Protein AF-A0A9Q0JPB9-F1 (afdb_monomer_lite)

Structure (mmCIF, N/CA/C/O backbone):
data_AF-A0A9Q0JPB9-F1
#
_entry.id   AF-A0A9Q0JPB9-F1
#
loop_
_atom_site.group_PDB
_atom_site.id
_atom_site.type_symbol
_atom_site.label_atom_id
_atom_site.label_alt_id
_atom_site.label_comp_id
_atom_site.label_asym_id
_atom_site.label_entity_id
_atom_site.label_seq_id
_atom_site.pdbx_PDB_ins_code
_atom_site.Cartn_x
_atom_site.Cartn_y
_atom_site.Cartn_z
_atom_site.occupancy
_atom_site.B_iso_or_equiv
_atom_site.auth_seq_id
_atom_site.auth_comp_id
_atom_site.auth_asym_id
_atom_site.auth_atom_id
_atom_site.pdbx_PDB_model_num
ATOM 1 N N . MET A 1 1 ? 5.010 -41.009 23.077 1.00 50.38 1 MET A N 1
ATOM 2 C CA . MET A 1 1 ? 5.916 -40.837 21.917 1.00 50.38 1 MET A CA 1
ATOM 3 C C . MET A 1 1 ? 5.723 -39.477 21.235 1.00 50.38 1 MET A C 1
ATOM 5 O O . MET A 1 1 ? 6.711 -38.806 20.999 1.00 50.38 1 MET A O 1
ATOM 9 N N . PHE A 1 2 ? 4.482 -39.009 21.042 1.00 47.41 2 PHE A N 1
ATOM 10 C CA . PHE A 1 2 ? 4.168 -37.702 20.429 1.00 47.41 2 PHE A CA 1
ATOM 11 C C . PHE A 1 2 ? 4.697 -36.471 21.201 1.00 47.41 2 PHE A C 1
ATOM 13 O O . PHE A 1 2 ? 5.241 -35.552 20.603 1.00 47.41 2 PHE A O 1
ATOM 20 N N . GLY A 1 3 ? 4.612 -36.472 22.538 1.00 53.59 3 GLY A N 1
ATOM 21 C CA . GLY A 1 3 ? 5.032 -35.321 23.357 1.00 53.59 3 GLY A CA 1
ATOM 22 C C . GLY A 1 3 ? 6.535 -35.013 23.322 1.00 53.59 3 GLY A C 1
ATOM 23 O O . GLY A 1 3 ? 6.916 -33.852 23.371 1.00 53.59 3 GLY A O 1
ATOM 24 N N . ARG A 1 4 ? 7.389 -36.035 23.168 1.00 62.09 4 ARG A N 1
ATOM 25 C CA . ARG A 1 4 ? 8.851 -35.869 23.073 1.00 62.09 4 ARG A CA 1
ATOM 26 C C . ARG A 1 4 ? 9.260 -35.202 21.754 1.00 62.09 4 ARG A C 1
ATOM 28 O O . ARG A 1 4 ? 10.145 -34.357 21.742 1.00 62.09 4 ARG A O 1
ATOM 35 N N . TRP A 1 5 ? 8.553 -35.529 20.673 1.00 59.03 5 TRP A N 1
ATOM 36 C CA . TRP A 1 5 ? 8.815 -35.003 19.333 1.00 59.03 5 TRP A CA 1
ATOM 37 C C . TRP A 1 5 ? 8.534 -33.494 19.224 1.00 59.03 5 TRP A C 1
ATOM 39 O O . TRP A 1 5 ? 9.291 -32.758 18.599 1.00 59.03 5 TRP A O 1
ATOM 49 N N . VAL A 1 6 ? 7.491 -33.005 19.906 1.00 61.28 6 VAL A N 1
ATOM 50 C CA . VAL A 1 6 ? 7.156 -31.567 19.954 1.00 61.28 6 VAL A CA 1
ATOM 51 C C . VAL A 1 6 ? 8.229 -30.754 20.694 1.00 61.28 6 VAL A C 1
ATOM 53 O O . VAL A 1 6 ? 8.529 -29.628 20.300 1.00 61.28 6 VAL A O 1
ATOM 56 N N . SER A 1 7 ? 8.847 -31.323 21.735 1.00 62.03 7 SER A N 1
ATOM 57 C CA . SER A 1 7 ? 9.938 -30.679 22.479 1.00 62.03 7 SER A CA 1
ATOM 58 C C . SER A 1 7 ? 11.257 -30.642 21.696 1.00 62.03 7 SER A C 1
ATOM 60 O O . SER A 1 7 ? 11.981 -29.653 21.779 1.00 62.03 7 SER A O 1
ATOM 62 N N . GLU A 1 8 ? 11.559 -31.686 20.918 1.00 69.94 8 GLU A N 1
ATOM 63 C CA . GLU A 1 8 ? 12.803 -31.812 20.136 1.00 69.94 8 GLU A CA 1
ATOM 64 C C . GLU A 1 8 ? 12.853 -30.868 18.916 1.00 69.94 8 GLU A C 1
ATOM 66 O O . GLU A 1 8 ? 13.935 -30.461 18.502 1.00 69.94 8 GLU A O 1
ATOM 71 N N . LEU A 1 9 ? 11.703 -30.443 18.379 1.00 67.62 9 LEU A N 1
ATOM 72 C CA . LEU A 1 9 ? 11.625 -29.501 17.251 1.00 67.62 9 LEU A CA 1
ATOM 73 C C . LEU A 1 9 ? 11.734 -28.017 17.642 1.00 67.62 9 LEU A C 1
ATOM 75 O O . LEU A 1 9 ? 11.629 -27.150 16.777 1.00 67.62 9 LEU A O 1
ATOM 79 N N . GLY A 1 10 ? 11.887 -27.689 18.931 1.00 56.50 10 GLY A N 1
ATOM 80 C CA . GLY A 1 10 ? 11.929 -26.292 19.393 1.00 56.50 10 GLY A CA 1
ATOM 81 C C . GLY A 1 10 ? 10.616 -25.518 19.183 1.00 56.50 10 GLY A C 1
ATOM 82 O O . GLY A 1 10 ? 10.562 -24.309 19.401 1.00 56.50 10 GLY A O 1
ATOM 83 N N . LEU A 1 11 ? 9.534 -26.210 18.808 1.00 57.84 11 LEU A N 1
ATOM 84 C CA . LEU A 1 11 ? 8.200 -25.648 18.558 1.00 57.84 11 LEU A CA 1
ATOM 85 C C . LEU A 1 11 ? 7.411 -25.370 19.846 1.00 57.84 11 LEU A C 1
ATOM 87 O O . LEU A 1 11 ? 6.268 -24.924 19.793 1.00 57.84 11 LEU A O 1
ATOM 91 N N . ALA A 1 12 ? 8.029 -25.564 21.015 1.00 54.88 12 ALA A N 1
ATOM 92 C CA . ALA A 1 12 ? 7.446 -25.248 22.318 1.00 54.88 12 ALA A CA 1
ATOM 93 C C . ALA A 1 12 ? 7.167 -23.744 22.527 1.00 54.88 12 ALA A C 1
ATOM 95 O O . ALA A 1 12 ? 6.592 -23.366 23.543 1.00 54.88 12 ALA A O 1
ATOM 96 N N . ARG A 1 13 ? 7.545 -22.880 21.574 1.00 54.69 13 ARG A N 1
ATOM 97 C CA . ARG A 1 13 ? 7.249 -21.443 21.592 1.00 54.69 13 ARG A CA 1
ATOM 98 C C . ARG A 1 13 ? 6.121 -21.055 20.629 1.00 54.69 13 ARG A C 1
ATOM 100 O O . ARG A 1 13 ? 6.214 -20.041 19.946 1.00 54.69 13 ARG A O 1
ATOM 107 N N . MET A 1 14 ? 5.055 -21.847 20.556 1.00 59.28 14 MET A N 1
ATOM 108 C CA . MET A 1 14 ? 3.766 -21.331 20.088 1.00 59.28 14 MET A CA 1
ATOM 109 C C . MET A 1 14 ? 3.011 -20.817 21.310 1.00 59.28 14 MET A C 1
ATOM 111 O O . MET A 1 14 ? 2.296 -21.560 21.976 1.00 59.28 14 MET A O 1
ATOM 115 N N . GLU A 1 15 ? 3.233 -19.546 21.641 1.00 70.56 15 GLU A N 1
ATOM 116 C CA . GLU A 1 15 ? 2.403 -18.855 22.621 1.00 70.56 15 GLU A CA 1
ATOM 117 C C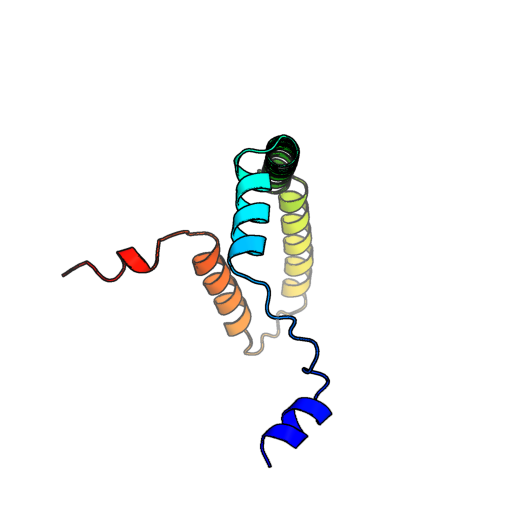 . GLU A 1 15 ? 0.996 -18.731 22.028 1.00 70.56 15 GLU A C 1
ATOM 119 O O . GLU A 1 15 ? 0.784 -18.087 20.997 1.00 70.56 15 GLU A O 1
ATOM 124 N N . LEU A 1 16 ? 0.042 -19.442 22.627 1.00 77.50 16 LEU A N 1
ATOM 125 C CA . LEU A 1 16 ? -1.356 -19.373 22.231 1.00 77.50 16 LEU A CA 1
ATOM 126 C C . LEU A 1 16 ? -1.903 -18.020 22.686 1.00 77.50 16 LEU A C 1
ATOM 128 O O . LEU A 1 16 ? -2.217 -17.831 23.858 1.00 77.50 16 LEU A O 1
ATOM 132 N N . VAL A 1 17 ? -1.993 -17.074 21.753 1.00 81.88 17 VAL A N 1
ATOM 133 C CA . VAL A 1 17 ? -2.581 -15.756 22.011 1.00 81.88 17 VAL A CA 1
ATOM 134 C C . VAL A 1 17 ? -4.076 -15.924 22.288 1.00 81.88 17 VAL A C 1
ATOM 136 O O . VAL A 1 17 ? -4.781 -16.599 21.531 1.00 81.88 17 VAL A O 1
ATOM 139 N N . SER A 1 18 ? -4.575 -15.309 23.362 1.00 86.81 18 SER A N 1
ATOM 140 C CA . SER A 1 18 ? -6.004 -15.348 23.672 1.00 86.81 18 SER A CA 1
ATOM 141 C C . SER A 1 18 ? -6.807 -14.551 22.637 1.00 86.81 18 SER A C 1
ATOM 143 O O . SER A 1 18 ? -6.355 -13.539 22.094 1.00 86.81 18 SER A O 1
ATOM 145 N N . GLY A 1 19 ? -8.040 -14.987 22.363 1.00 89.31 19 GLY A N 1
ATOM 146 C CA . GLY A 1 19 ? -8.929 -14.266 21.445 1.00 89.31 19 GLY A CA 1
ATOM 147 C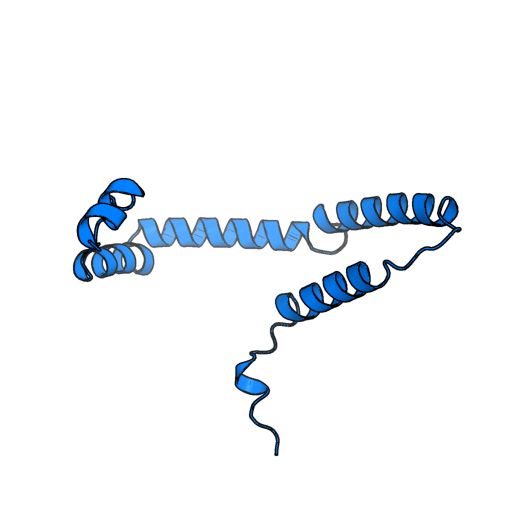 C . GLY A 1 19 ? -9.222 -12.830 21.899 1.00 89.31 19 GLY A C 1
ATOM 148 O O . GLY A 1 19 ? -9.395 -11.942 21.067 1.00 89.31 19 GLY A O 1
ATOM 149 N N . GLU A 1 20 ? -9.215 -12.587 23.209 1.00 89.31 20 GLU A N 1
ATOM 150 C CA . GLU A 1 20 ? -9.410 -11.270 23.824 1.00 89.31 20 GLU A CA 1
ATOM 151 C C . GLU A 1 20 ? -8.253 -10.319 23.506 1.00 89.31 20 GLU A C 1
ATOM 153 O O . GLU A 1 20 ? -8.480 -9.156 23.159 1.00 89.31 20 GLU A O 1
ATOM 158 N N . GLU A 1 21 ? -7.012 -10.814 23.555 1.00 86.69 21 GLU A N 1
ATOM 159 C CA . GLU A 1 21 ? -5.846 -10.012 23.195 1.00 86.69 21 GLU A CA 1
ATOM 160 C C . GLU A 1 21 ? -5.870 -9.652 21.705 1.00 86.69 21 GLU A C 1
ATOM 162 O O . GLU A 1 21 ? -5.668 -8.487 21.349 1.00 86.69 21 GLU A O 1
ATOM 167 N N . ILE A 1 22 ? -6.227 -10.603 20.835 1.00 88.56 22 ILE A N 1
ATOM 168 C CA . ILE A 1 22 ? -6.427 -10.337 19.403 1.00 88.56 22 ILE A CA 1
ATOM 169 C C . ILE A 1 22 ? -7.508 -9.267 19.211 1.00 88.56 22 ILE A C 1
ATOM 171 O O . ILE A 1 22 ? -7.295 -8.292 18.488 1.00 88.56 22 ILE A O 1
ATOM 175 N N . GLN A 1 23 ? -8.653 -9.398 19.883 1.00 89.06 23 GLN A N 1
ATOM 176 C CA . GLN A 1 23 ? -9.758 -8.448 19.768 1.00 89.06 23 GLN A CA 1
ATOM 177 C C . GLN A 1 23 ? -9.358 -7.038 20.222 1.00 89.06 23 GLN A C 1
ATOM 179 O O . GLN A 1 23 ? -9.723 -6.054 19.571 1.00 89.06 23 GLN A O 1
ATOM 184 N N . CYS A 1 24 ? -8.593 -6.925 21.309 1.00 88.88 24 CYS A N 1
ATOM 185 C CA . CYS A 1 24 ? -8.097 -5.651 21.819 1.00 88.88 24 CYS A CA 1
ATOM 186 C C . CYS A 1 24 ? -7.152 -4.974 20.812 1.00 88.88 24 CYS A C 1
ATOM 188 O O . CYS A 1 24 ? -7.351 -3.808 20.458 1.00 88.88 24 CYS A O 1
ATOM 190 N N . ARG A 1 25 ? -6.181 -5.725 20.271 1.00 87.38 25 ARG A N 1
ATOM 191 C CA . ARG A 1 25 ? -5.228 -5.234 19.258 1.00 87.38 25 ARG A CA 1
ATOM 192 C C . ARG A 1 25 ? -5.940 -4.810 17.975 1.00 87.38 25 ARG A C 1
ATOM 194 O O . ARG A 1 25 ? -5.690 -3.720 17.466 1.00 87.38 25 ARG A O 1
ATOM 201 N N . VAL A 1 26 ? -6.873 -5.627 17.485 1.00 90.12 26 VAL A N 1
ATOM 202 C CA . VAL A 1 26 ? -7.679 -5.308 16.298 1.00 90.12 26 VAL A CA 1
ATOM 203 C C . VAL A 1 26 ? -8.491 -4.037 16.534 1.00 90.12 26 VAL A C 1
ATOM 205 O O . VAL A 1 26 ? -8.472 -3.135 15.701 1.00 90.12 26 VAL A O 1
ATOM 208 N N . ARG A 1 27 ? -9.150 -3.894 17.690 1.00 90.38 27 ARG A N 1
ATOM 209 C CA . ARG A 1 27 ? -9.906 -2.676 18.023 1.00 90.38 27 ARG A CA 1
ATOM 210 C C . ARG A 1 27 ? -9.005 -1.437 18.073 1.00 90.38 27 ARG A C 1
ATOM 212 O O . ARG A 1 27 ? -9.412 -0.379 17.595 1.00 90.38 27 ARG A O 1
ATOM 219 N N . GLN A 1 28 ? -7.786 -1.565 18.596 1.00 88.56 2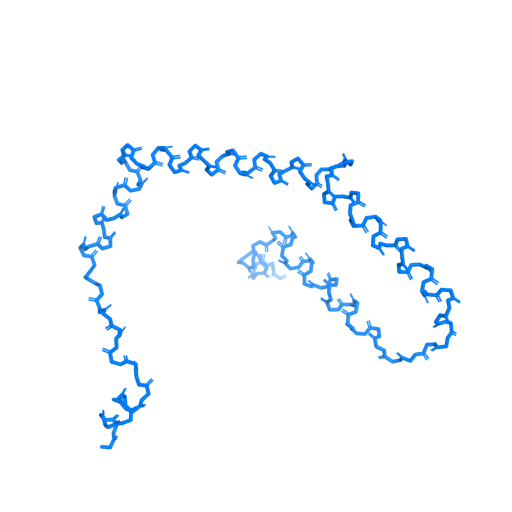8 GLN A N 1
ATOM 220 C CA . GLN A 1 28 ? -6.806 -0.478 18.631 1.00 88.56 28 GLN A CA 1
ATOM 221 C C . GLN A 1 28 ? -6.396 -0.015 17.225 1.00 88.56 28 GLN A C 1
ATOM 223 O O . GLN A 1 28 ? -6.281 1.188 17.002 1.00 88.56 28 GLN A O 1
ATOM 228 N N . VAL A 1 29 ? -6.214 -0.942 16.279 1.00 90.50 29 VAL A N 1
ATOM 229 C CA . VAL A 1 29 ? -5.891 -0.621 14.876 1.00 90.50 29 VAL A CA 1
ATOM 230 C C . VAL A 1 29 ? -7.103 -0.059 14.127 1.00 90.50 29 VAL A C 1
ATOM 232 O O . VAL A 1 29 ? -6.951 0.818 13.287 1.00 90.50 29 VAL A O 1
ATOM 235 N N . MET A 1 30 ? -8.315 -0.525 14.432 1.00 87.75 30 MET A N 1
ATOM 236 C CA . MET A 1 30 ? -9.519 -0.101 13.708 1.00 87.75 30 MET A CA 1
ATOM 237 C C . MET A 1 30 ? -10.077 1.251 14.171 1.00 87.75 30 MET A C 1
ATOM 239 O O . MET A 1 30 ? -10.659 1.972 13.366 1.00 87.75 30 MET A O 1
ATOM 243 N N . VAL A 1 31 ? -9.950 1.586 15.460 1.00 86.50 31 VAL A N 1
ATOM 244 C CA . VAL A 1 31 ? -10.611 2.766 16.059 1.00 86.50 31 VAL A CA 1
ATOM 245 C C . VAL A 1 31 ? -9.628 3.705 16.764 1.00 86.50 31 VAL A C 1
ATOM 247 O O . VAL A 1 31 ? -9.897 4.898 16.884 1.00 86.50 31 VAL A O 1
ATOM 250 N N . GLY A 1 32 ? -8.493 3.194 17.243 1.00 88.62 32 GLY A N 1
ATOM 251 C CA . GLY A 1 32 ? -7.531 3.982 18.012 1.00 88.62 32 GLY A CA 1
ATOM 252 C C . GLY A 1 32 ? -6.719 4.960 17.161 1.00 88.62 32 GLY A C 1
ATOM 253 O O . GLY A 1 32 ? -6.560 4.784 15.955 1.00 88.62 32 GLY A O 1
ATOM 254 N N . GLU A 1 33 ? -6.129 5.965 17.814 1.00 89.12 33 GLU A N 1
ATOM 255 C CA . GLU A 1 33 ? -5.275 6.971 17.157 1.00 89.12 33 GLU A CA 1
ATOM 256 C C . GLU A 1 33 ? -4.084 6.343 16.415 1.00 89.12 33 GLU A C 1
ATOM 258 O O . GLU A 1 33 ? -3.807 6.705 15.275 1.00 89.12 33 GLU A O 1
ATOM 263 N N . LYS A 1 34 ? -3.458 5.306 16.994 1.00 87.25 34 LYS A N 1
ATOM 264 C CA . LYS A 1 34 ? -2.404 4.530 16.312 1.00 87.25 34 LYS A CA 1
ATOM 265 C C . LYS A 1 34 ? -2.888 3.911 14.997 1.00 87.25 34 LYS A C 1
ATOM 267 O O . LYS A 1 34 ? -2.129 3.816 14.042 1.00 87.25 34 LYS A O 1
ATOM 272 N N . GLY A 1 35 ? -4.153 3.497 14.940 1.00 89.25 35 GLY A N 1
ATOM 273 C CA . GLY A 1 35 ? -4.780 2.963 13.735 1.00 89.25 35 GLY A CA 1
ATOM 274 C C . GLY A 1 35 ? -4.887 3.986 12.608 1.00 89.25 35 GLY A C 1
ATOM 275 O O . GLY A 1 35 ? -4.638 3.661 11.449 1.00 89.25 35 GLY A O 1
ATOM 276 N N . LYS A 1 36 ? -5.196 5.243 12.949 1.00 91.69 36 LYS A N 1
ATOM 277 C CA . LYS A 1 36 ? -5.258 6.346 11.979 1.00 91.69 36 LYS A CA 1
ATOM 278 C C . LYS A 1 36 ? -3.889 6.643 11.376 1.00 91.69 36 LYS A C 1
ATOM 280 O O . LYS A 1 36 ? -3.792 6.834 10.169 1.00 91.69 36 LYS A O 1
ATOM 285 N N . GLU A 1 37 ? -2.842 6.633 12.197 1.00 91.88 37 GLU A N 1
ATOM 286 C CA . GLU A 1 37 ? -1.463 6.822 11.738 1.00 91.88 37 GLU A CA 1
ATOM 287 C C . GLU A 1 37 ? -1.009 5.674 10.823 1.00 91.88 37 GLU A C 1
ATOM 289 O O . GLU A 1 37 ? -0.508 5.921 9.729 1.00 91.88 37 GLU A O 1
ATOM 294 N N . ILE A 1 38 ? -1.286 4.419 11.203 1.00 91.88 38 ILE A N 1
ATOM 295 C CA . ILE A 1 38 ? -1.018 3.244 10.354 1.00 91.88 38 ILE A CA 1
ATOM 296 C C . ILE A 1 38 ? -1.740 3.370 9.010 1.00 91.88 38 ILE A C 1
ATOM 298 O O . ILE A 1 38 ? -1.153 3.092 7.965 1.00 91.88 38 ILE A O 1
ATOM 302 N N . LYS A 1 39 ? -3.006 3.799 9.026 1.00 91.44 39 LYS A N 1
ATOM 303 C CA . LYS A 1 39 ? -3.791 3.990 7.807 1.00 91.44 39 LYS A CA 1
ATOM 304 C C . LYS A 1 39 ? -3.178 5.063 6.905 1.00 91.44 39 LYS A C 1
ATOM 306 O O . LYS A 1 39 ? -3.034 4.810 5.715 1.00 91.44 39 LYS A O 1
ATOM 311 N N . LYS A 1 40 ? -2.784 6.209 7.464 1.00 94.00 40 LYS A N 1
ATOM 312 C CA . LYS A 1 40 ? -2.141 7.291 6.708 1.00 94.00 40 LYS A CA 1
ATOM 313 C C . LYS A 1 40 ? -0.835 6.821 6.058 1.00 94.00 40 LYS A C 1
ATOM 315 O O . LYS A 1 40 ? -0.655 6.998 4.860 1.00 94.00 40 LYS A O 1
ATOM 320 N N . ASN A 1 41 ? 0.026 6.138 6.810 1.00 94.00 41 ASN A N 1
ATOM 321 C CA . ASN A 1 41 ? 1.283 5.611 6.271 1.00 94.00 41 ASN A CA 1
ATOM 322 C C . ASN A 1 41 ? 1.035 4.574 5.162 1.00 94.00 41 ASN A C 1
ATOM 324 O O . ASN A 1 41 ? 1.745 4.541 4.161 1.00 94.00 41 ASN A O 1
ATOM 328 N N . ALA A 1 42 ? 0.003 3.736 5.308 1.00 92.62 42 ALA A N 1
ATOM 329 C CA . ALA A 1 42 ? -0.378 2.775 4.277 1.00 92.62 42 ALA A CA 1
ATOM 330 C C . ALA A 1 42 ? -0.922 3.451 3.004 1.00 92.62 42 ALA A C 1
ATOM 332 O O . ALA A 1 42 ? -0.707 2.937 1.906 1.00 92.62 42 ALA A O 1
ATOM 333 N N . GLU A 1 43 ? -1.618 4.584 3.134 1.00 93.50 43 GLU A N 1
ATOM 334 C CA . GLU A 1 43 ? -2.059 5.405 2.001 1.00 93.50 43 GLU A CA 1
ATOM 335 C C . GLU A 1 43 ? -0.858 6.023 1.270 1.00 93.50 43 GLU A C 1
ATOM 337 O O . GLU A 1 43 ? -0.761 5.872 0.053 1.00 93.50 43 GLU A O 1
ATOM 342 N N . GLU A 1 44 ? 0.109 6.587 1.997 1.00 94.00 44 GLU A N 1
ATOM 343 C CA . GLU A 1 44 ? 1.352 7.124 1.422 1.00 94.00 44 GLU A CA 1
ATOM 344 C C . GLU A 1 44 ? 2.153 6.037 0.681 1.00 94.00 44 GLU A C 1
ATOM 346 O O . GLU A 1 44 ? 2.563 6.219 -0.466 1.00 94.00 44 GLU A O 1
ATOM 351 N N . TRP A 1 45 ? 2.322 4.851 1.278 1.00 95.75 45 TRP A N 1
ATOM 352 C CA . TRP A 1 45 ? 2.993 3.729 0.607 1.00 95.75 45 TRP A CA 1
ATOM 353 C C . TRP A 1 45 ? 2.236 3.238 -0.624 1.00 95.75 45 TRP A C 1
ATOM 355 O O . TRP A 1 45 ? 2.857 2.811 -1.598 1.00 95.75 45 TRP A O 1
ATOM 365 N N . ARG A 1 46 ? 0.900 3.292 -0.604 1.00 91.06 46 ARG A N 1
ATOM 366 C CA . ARG A 1 46 ? 0.083 2.941 -1.766 1.00 91.06 46 ARG A CA 1
ATOM 367 C C . ARG A 1 46 ? 0.315 3.921 -2.911 1.00 91.06 46 ARG A C 1
ATOM 369 O O . ARG A 1 46 ? 0.433 3.472 -4.046 1.00 91.06 46 ARG A O 1
ATOM 376 N N . GLU A 1 47 ? 0.358 5.218 -2.634 1.00 93.00 47 GLU A N 1
ATOM 377 C CA . GLU A 1 47 ? 0.605 6.244 -3.652 1.00 93.00 47 GLU A CA 1
ATOM 378 C C . GLU A 1 47 ? 1.993 6.085 -4.275 1.00 93.00 47 GLU A C 1
ATOM 380 O O . GLU A 1 47 ? 2.093 5.996 -5.497 1.00 93.00 47 GLU A O 1
ATOM 385 N N . LEU A 1 48 ? 3.029 5.896 -3.452 1.00 91.31 48 LEU A N 1
ATOM 386 C CA . LEU A 1 48 ? 4.392 5.625 -3.924 1.00 91.31 48 LEU A CA 1
ATOM 387 C C . LEU A 1 48 ? 4.476 4.347 -4.769 1.00 91.31 48 LEU A C 1
ATOM 389 O O . LEU A 1 48 ? 5.157 4.313 -5.792 1.00 91.31 48 LEU A O 1
ATOM 393 N N . ALA A 1 49 ? 3.769 3.287 -4.367 1.00 87.06 49 ALA A N 1
ATOM 394 C CA . ALA A 1 49 ? 3.725 2.051 -5.139 1.00 87.06 49 ALA A CA 1
ATOM 395 C C . ALA A 1 49 ? 3.027 2.248 -6.493 1.00 87.06 49 ALA A C 1
ATOM 397 O O . ALA A 1 49 ? 3.490 1.700 -7.489 1.00 87.06 49 ALA A O 1
ATOM 398 N N . ILE A 1 50 ? 1.940 3.030 -6.543 1.00 87.50 50 ILE A N 1
ATOM 399 C CA . ILE A 1 50 ? 1.248 3.374 -7.795 1.00 87.50 50 ILE A CA 1
ATOM 400 C C . ILE A 1 50 ? 2.168 4.193 -8.700 1.00 87.50 50 ILE A C 1
ATOM 402 O O . ILE A 1 50 ? 2.268 3.882 -9.884 1.00 87.50 50 ILE A O 1
ATOM 406 N N . GLU A 1 51 ? 2.849 5.203 -8.165 1.00 89.50 51 GLU A N 1
ATOM 407 C CA . GLU A 1 51 ? 3.790 6.032 -8.922 1.00 89.50 51 GLU A CA 1
ATOM 408 C C . GLU A 1 51 ? 4.927 5.188 -9.506 1.00 89.50 51 GLU A C 1
ATOM 410 O O . GLU A 1 51 ? 5.220 5.281 -10.696 1.00 89.50 51 GLU A O 1
ATOM 415 N N . ALA A 1 52 ? 5.509 4.292 -8.705 1.00 86.44 52 ALA A N 1
ATOM 416 C CA . ALA A 1 52 ? 6.593 3.426 -9.147 1.00 86.44 52 ALA A CA 1
ATOM 417 C C . ALA A 1 52 ? 6.191 2.509 -10.315 1.00 86.44 52 ALA A C 1
ATOM 419 O O . ALA A 1 52 ? 7.011 2.284 -11.202 1.00 86.44 52 ALA A O 1
ATOM 420 N N . VAL A 1 53 ? 4.959 1.981 -10.327 1.00 84.50 53 VAL A N 1
ATOM 421 C CA . VAL A 1 53 ? 4.474 1.055 -11.376 1.00 84.50 53 VAL A CA 1
ATOM 422 C C . VAL A 1 53 ? 3.736 1.739 -12.530 1.00 84.50 53 VAL A C 1
ATOM 424 O O . VAL A 1 53 ? 3.344 1.064 -13.479 1.00 84.50 53 VAL A O 1
ATOM 427 N N . SER A 1 54 ? 3.482 3.045 -12.440 1.00 86.56 54 SER A N 1
ATOM 428 C CA . SER A 1 54 ? 2.846 3.808 -13.518 1.00 86.56 54 SER A CA 1
ATOM 429 C C . SER A 1 54 ? 3.809 4.002 -14.690 1.00 86.56 54 SER A C 1
ATOM 431 O O . SER A 1 54 ? 5.018 3.851 -14.538 1.00 86.56 54 SER A O 1
ATOM 433 N N . GLN A 1 55 ? 3.277 4.359 -15.860 1.00 84.56 55 GLN A N 1
ATOM 434 C CA . GLN A 1 55 ? 4.082 4.586 -17.063 1.00 84.56 55 GLN A CA 1
ATOM 435 C C . GLN A 1 55 ? 5.153 5.664 -16.822 1.00 84.56 55 GLN A C 1
ATOM 437 O O . GLN A 1 55 ? 4.830 6.770 -16.386 1.00 84.56 55 GLN A O 1
ATOM 442 N N . GLY A 1 56 ? 6.415 5.346 -17.117 1.00 85.50 56 GLY A N 1
ATOM 443 C CA . GLY A 1 56 ? 7.570 6.203 -16.825 1.00 85.50 56 GLY A CA 1
ATOM 444 C C . GLY A 1 56 ? 7.991 6.224 -15.349 1.00 85.50 56 GLY A C 1
ATOM 445 O O . GLY A 1 56 ? 8.898 6.971 -14.982 1.00 85.50 56 GLY A O 1
ATOM 446 N N . GLY A 1 57 ? 7.346 5.419 -14.503 1.00 89.12 57 GLY A N 1
ATOM 447 C CA . GLY A 1 57 ? 7.702 5.209 -13.105 1.00 89.12 57 GLY A CA 1
ATOM 448 C C . GLY A 1 57 ? 8.974 4.379 -12.945 1.00 89.12 57 GLY A C 1
ATOM 449 O O . GLY A 1 57 ? 9.462 3.736 -13.875 1.00 89.12 57 GLY A O 1
ATOM 450 N N . SER A 1 58 ? 9.534 4.373 -11.737 1.00 87.88 58 SER A N 1
ATOM 451 C CA . SER A 1 58 ? 10.826 3.725 -11.478 1.00 87.88 58 SER A CA 1
ATOM 452 C C . SER A 1 58 ? 10.812 2.212 -11.726 1.00 87.88 58 SER A C 1
ATOM 454 O O . SER A 1 58 ? 11.788 1.6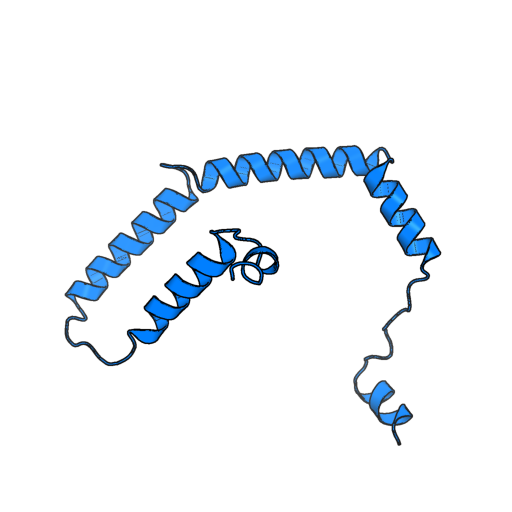72 -12.243 1.00 87.88 58 SER A O 1
ATOM 456 N N . SER A 1 59 ? 9.715 1.523 -11.399 1.00 84.00 59 SER A N 1
ATOM 457 C CA . SER A 1 59 ? 9.559 0.092 -11.674 1.00 84.00 59 SER A CA 1
ATOM 458 C C . SER A 1 59 ? 9.305 -0.179 -13.154 1.00 84.00 59 SER A C 1
ATOM 460 O O . SER A 1 59 ? 9.768 -1.205 -13.644 1.00 84.00 59 SER A O 1
ATOM 462 N N . ASP A 1 60 ? 8.591 0.705 -13.850 1.00 84.62 60 ASP A N 1
ATOM 463 C CA . ASP A 1 60 ? 8.313 0.601 -15.289 1.00 84.62 60 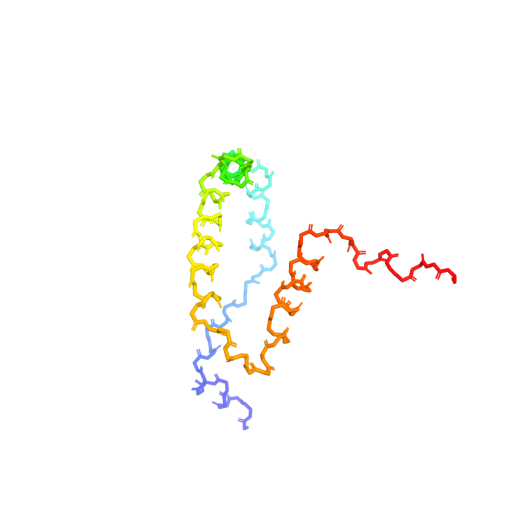ASP A CA 1
ATOM 464 C C . ASP A 1 60 ? 9.620 0.696 -16.093 1.00 84.62 60 ASP A C 1
ATOM 466 O O . ASP A 1 60 ? 10.003 -0.250 -16.779 1.00 84.62 60 ASP A O 1
ATOM 470 N N . VAL A 1 61 ? 10.406 1.751 -15.845 1.00 87.62 61 VAL A N 1
ATOM 471 C CA . VAL A 1 61 ? 11.736 1.948 -16.450 1.00 87.62 61 VAL A CA 1
ATOM 472 C C . VAL A 1 61 ? 12.685 0.797 -16.112 1.00 87.62 61 VAL A C 1
ATOM 474 O O . VAL A 1 61 ? 13.463 0.352 -16.953 1.00 87.62 61 VAL A O 1
ATOM 477 N N . ASN A 1 62 ? 12.642 0.286 -14.879 1.00 89.62 62 ASN A N 1
ATOM 478 C CA . ASN A 1 62 ? 13.507 -0.822 -14.487 1.00 89.62 62 ASN A CA 1
ATOM 479 C C . ASN A 1 62 ? 13.137 -2.132 -15.200 1.00 89.62 62 ASN A C 1
ATOM 481 O O . ASN A 1 62 ? 14.028 -2.892 -15.572 1.00 89.62 62 ASN A O 1
ATOM 485 N N . ILE A 1 63 ? 11.843 -2.398 -15.404 1.00 85.81 63 ILE A N 1
ATOM 486 C CA . ILE A 1 63 ? 11.383 -3.556 -16.178 1.00 85.81 63 ILE A CA 1
ATOM 487 C C . ILE A 1 63 ? 11.797 -3.411 -17.645 1.00 85.81 63 ILE A C 1
ATOM 489 O O . ILE A 1 63 ? 12.296 -4.379 -18.217 1.00 85.81 63 ILE A O 1
ATOM 493 N N . ASP A 1 64 ? 11.667 -2.223 -18.232 1.00 86.69 64 ASP A N 1
ATOM 494 C CA . ASP A 1 64 ? 12.101 -1.966 -19.608 1.00 86.69 64 ASP A CA 1
ATOM 495 C C . ASP A 1 64 ? 13.608 -2.171 -19.786 1.00 86.69 64 ASP A C 1
ATOM 497 O O . ASP A 1 64 ? 14.024 -2.905 -20.682 1.00 86.69 64 ASP A O 1
ATOM 501 N N . ASN A 1 65 ? 14.425 -1.664 -18.861 1.00 87.38 65 ASN A N 1
ATOM 502 C CA . ASN A 1 65 ? 15.870 -1.905 -18.872 1.00 87.38 65 ASN A CA 1
ATOM 503 C C . ASN A 1 65 ? 16.209 -3.403 -18.784 1.00 87.38 65 ASN A C 1
ATOM 505 O O . ASN A 1 65 ? 17.114 -3.884 -19.467 1.00 87.38 65 ASN A O 1
ATOM 509 N N . ILE A 1 66 ? 15.488 -4.165 -17.951 1.00 88.00 66 ILE A N 1
ATOM 510 C CA . ILE A 1 66 ? 15.659 -5.622 -17.870 1.00 88.00 66 ILE A CA 1
ATOM 511 C C . ILE A 1 66 ? 15.281 -6.277 -19.202 1.00 88.00 66 ILE A C 1
ATOM 513 O O . ILE A 1 66 ? 16.005 -7.155 -19.669 1.00 88.00 66 ILE A O 1
ATOM 517 N N . ASN A 1 67 ? 14.180 -5.857 -19.825 1.00 82.50 67 ASN A N 1
ATOM 518 C CA . ASN A 1 67 ? 13.748 -6.382 -21.117 1.00 82.50 67 ASN A CA 1
ATOM 519 C C . ASN A 1 67 ? 14.787 -6.114 -22.213 1.00 82.50 67 ASN A C 1
ATOM 521 O O . ASN A 1 67 ? 15.057 -7.006 -23.016 1.00 82.50 67 ASN A O 1
ATOM 525 N N . ASP A 1 68 ? 15.406 -4.935 -22.223 1.00 86.56 68 ASP A N 1
ATOM 526 C CA . ASP A 1 68 ? 16.458 -4.591 -23.180 1.00 86.56 68 ASP A CA 1
ATOM 527 C C . ASP A 1 68 ? 17.713 -5.454 -22.979 1.00 86.56 68 ASP A C 1
ATOM 529 O O . ASP A 1 68 ? 18.210 -6.051 -23.936 1.00 86.56 68 ASP A O 1
ATOM 533 N N . ILE A 1 69 ? 18.147 -5.655 -21.729 1.00 84.94 69 ILE A N 1
ATOM 534 C CA . ILE A 1 69 ? 19.249 -6.579 -21.401 1.00 84.94 69 ILE A CA 1
ATOM 535 C C . ILE A 1 69 ? 18.926 -8.012 -21.853 1.00 84.94 69 ILE A C 1
ATOM 537 O O . ILE A 1 69 ? 19.801 -8.738 -22.332 1.00 84.94 69 ILE A O 1
ATOM 541 N N . LEU A 1 70 ? 17.679 -8.459 -21.684 1.00 82.69 70 LEU A N 1
ATOM 542 C CA . LEU A 1 70 ? 17.263 -9.799 -22.097 1.00 82.69 70 LEU A CA 1
ATOM 543 C C . LEU A 1 70 ? 17.219 -9.942 -23.620 1.00 82.69 70 LEU A C 1
ATOM 545 O O . LEU A 1 70 ? 17.658 -10.972 -24.125 1.00 82.69 70 LEU A O 1
ATOM 549 N N . ARG A 1 71 ? 16.789 -8.917 -24.363 1.00 75.62 71 ARG A N 1
ATOM 550 C CA . ARG A 1 71 ? 16.813 -8.918 -25.837 1.00 75.62 71 ARG A CA 1
ATOM 551 C C . ARG A 1 71 ? 18.227 -9.067 -26.388 1.00 75.62 71 ARG A C 1
ATOM 553 O O . ARG A 1 71 ? 18.448 -9.851 -27.307 1.00 75.62 71 ARG A O 1
ATOM 560 N N . GLU A 1 72 ? 19.203 -8.385 -25.796 1.00 68.69 72 GLU A N 1
ATOM 561 C CA . GLU A 1 72 ? 20.617 -8.537 -26.171 1.00 68.69 72 GLU A CA 1
ATOM 562 C C . GLU A 1 72 ? 21.145 -9.957 -25.888 1.00 68.69 72 GLU A C 1
ATOM 564 O O . GLU A 1 72 ? 21.987 -10.492 -26.620 1.00 68.69 72 GLU A O 1
ATOM 569 N N . ARG A 1 73 ? 20.604 -10.624 -24.863 1.00 59.28 73 ARG A N 1
ATOM 570 C CA . ARG A 1 73 ? 20.922 -12.024 -24.548 1.00 59.28 73 ARG A CA 1
ATOM 571 C C . ARG A 1 73 ? 20.198 -13.020 -25.449 1.00 59.28 73 ARG A C 1
ATOM 573 O O . ARG A 1 73 ? 20.787 -14.036 -25.789 1.00 59.28 73 ARG A O 1
ATOM 580 N N . GLU A 1 74 ? 18.981 -12.736 -25.901 1.00 53.97 74 GLU A N 1
ATOM 581 C CA . GLU A 1 74 ? 18.272 -13.574 -26.878 1.00 53.97 74 GLU A CA 1
ATOM 582 C C . GLU A 1 74 ? 18.977 -13.582 -28.244 1.00 53.97 74 GLU A C 1
ATOM 584 O O . GLU A 1 74 ? 19.070 -14.635 -28.875 1.00 53.97 74 GLU A O 1
ATOM 589 N N . VAL A 1 75 ? 19.570 -12.456 -28.664 1.00 53.34 75 VAL A N 1
ATOM 590 C CA . VAL A 1 75 ? 20.378 -12.385 -29.899 1.00 53.34 75 VAL A CA 1
ATOM 591 C C . VAL A 1 75 ? 21.641 -13.255 -29.805 1.00 53.34 75 VAL A C 1
ATOM 593 O O . VAL A 1 75 ? 22.039 -13.868 -30.796 1.00 53.34 75 VAL A O 1
ATOM 596 N N . SER A 1 76 ? 22.239 -13.380 -28.615 1.00 48.03 76 SER A N 1
ATOM 597 C CA . SER A 1 76 ? 23.381 -14.282 -28.384 1.00 48.03 76 SER A CA 1
ATOM 598 C C . SER A 1 76 ? 22.986 -15.730 -28.056 1.00 48.03 76 SER A C 1
ATOM 600 O O . SER A 1 76 ? 23.832 -16.615 -28.157 1.00 48.03 76 SER A O 1
ATOM 602 N N . ASN A 1 77 ? 21.715 -15.994 -27.730 1.00 50.19 77 ASN A N 1
ATOM 603 C CA . ASN A 1 77 ? 21.207 -17.308 -27.319 1.00 50.19 77 ASN A CA 1
ATOM 604 C C . ASN A 1 77 ? 20.288 -17.967 -28.366 1.00 50.19 77 ASN A C 1
ATOM 606 O O . ASN A 1 77 ? 19.452 -18.804 -28.032 1.00 50.19 77 ASN A O 1
ATOM 610 N N . SER A 1 78 ? 20.467 -17.634 -29.648 1.00 47.09 78 SER A N 1
ATOM 611 C CA . SER A 1 78 ? 19.767 -18.233 -30.801 1.00 47.09 78 SER A CA 1
ATOM 612 C C . SER A 1 78 ? 19.994 -19.748 -30.994 1.00 47.09 78 SER A C 1
ATOM 614 O O . SER A 1 78 ? 19.545 -20.326 -31.982 1.00 47.09 78 SER A O 1
ATOM 616 N N . GLN A 1 79 ? 20.598 -20.426 -30.018 1.00 49.03 79 GLN A N 1
ATOM 617 C CA . GLN A 1 79 ? 20.618 -21.877 -29.890 1.00 49.03 79 GLN A CA 1
ATOM 618 C C . GLN A 1 79 ? 19.647 -22.296 -28.767 1.00 49.03 79 GLN A C 1
ATOM 620 O O . GLN A 1 79 ? 20.060 -22.602 -27.655 1.00 49.03 79 GLN A O 1
ATOM 625 N N . PHE A 1 80 ? 18.340 -22.265 -29.044 1.00 49.12 80 PHE A N 1
ATOM 626 C CA . PHE A 1 80 ? 17.276 -22.670 -28.109 1.00 49.12 80 PHE A CA 1
ATOM 627 C C . PHE A 1 80 ? 17.482 -24.074 -27.497 1.00 49.12 80 PHE A C 1
ATOM 629 O O . PHE A 1 80 ? 17.685 -25.029 -28.253 1.00 49.12 80 PHE A O 1
ATOM 636 N N . PRO A 1 81 ? 17.265 -24.238 -26.173 1.00 50.25 81 PRO A N 1
ATOM 637 C CA . PRO A 1 81 ? 16.769 -25.503 -25.618 1.00 50.25 81 PRO A CA 1
ATOM 638 C C . PRO A 1 81 ? 15.555 -25.326 -24.669 1.00 50.25 81 PRO A C 1
ATOM 640 O O . PRO A 1 81 ? 15.551 -24.463 -23.801 1.00 50.25 81 PRO A O 1
ATOM 643 N N . GLU A 1 82 ? 14.524 -26.154 -24.888 1.00 52.56 82 GLU A N 1
ATOM 644 C CA . GLU A 1 82 ? 13.497 -26.753 -23.988 1.00 52.56 82 GLU A CA 1
ATOM 645 C C . GLU A 1 82 ? 12.832 -25.998 -22.796 1.00 52.56 82 GLU A C 1
ATOM 647 O O . GLU A 1 82 ? 11.882 -26.533 -22.228 1.00 52.56 82 GLU A O 1
ATOM 652 N N . ASP A 1 83 ? 13.171 -24.756 -22.441 1.00 50.22 83 ASP A N 1
ATOM 653 C CA . ASP A 1 83 ? 12.706 -24.146 -21.170 1.00 50.22 83 ASP A CA 1
ATOM 654 C C . ASP A 1 83 ? 11.562 -23.120 -21.311 1.00 50.22 83 ASP A C 1
ATOM 656 O O . ASP A 1 83 ? 11.235 -22.365 -20.387 1.00 50.22 83 ASP A O 1
ATOM 660 N N . TYR A 1 84 ? 10.872 -23.128 -22.454 1.00 59.59 84 TYR A N 1
ATOM 661 C CA . TYR A 1 84 ? 9.724 -22.252 -22.745 1.00 59.59 84 TYR A CA 1
ATOM 662 C C . TYR A 1 84 ? 8.559 -22.375 -21.737 1.00 59.59 84 TYR A C 1
ATOM 664 O O . TYR A 1 84 ? 7.686 -21.506 -21.679 1.00 59.59 84 TYR 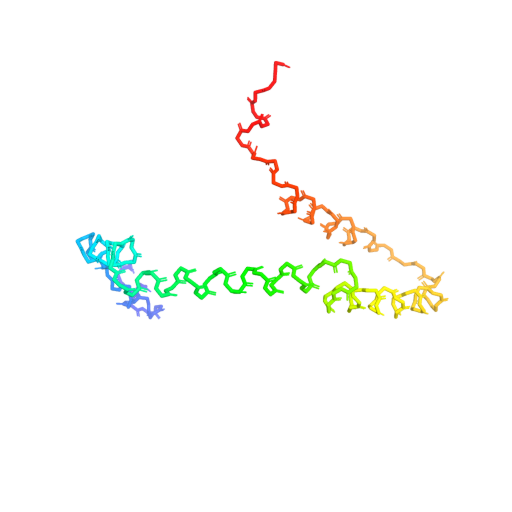A O 1
ATOM 672 N N . TRP A 1 85 ? 8.552 -23.414 -20.898 1.00 53.06 85 TRP A N 1
ATOM 673 C CA . TRP A 1 85 ? 7.586 -23.596 -19.814 1.00 53.06 85 TRP A CA 1
ATOM 674 C C . TRP A 1 85 ? 7.731 -22.571 -18.684 1.00 53.06 85 TRP A C 1
ATOM 676 O O . TRP A 1 85 ? 6.722 -22.177 -18.098 1.00 53.06 85 TRP A O 1
ATOM 686 N N . ALA A 1 86 ? 8.941 -22.082 -18.396 1.00 55.44 86 ALA A N 1
ATOM 687 C CA . ALA A 1 86 ? 9.168 -21.135 -17.303 1.00 55.44 86 ALA A CA 1
ATOM 688 C C . ALA A 1 86 ? 8.576 -19.747 -17.608 1.00 55.44 86 ALA A C 1
ATOM 690 O O . ALA A 1 86 ? 7.938 -19.138 -16.752 1.00 55.44 86 ALA A O 1
ATOM 691 N N . ILE A 1 87 ? 8.693 -19.279 -18.854 1.00 57.75 87 ILE A N 1
ATOM 692 C CA . ILE A 1 87 ? 8.122 -17.997 -19.298 1.00 57.75 87 ILE A CA 1
ATOM 693 C C . ILE A 1 87 ? 6.589 -18.077 -19.343 1.00 57.75 87 ILE A C 1
ATOM 695 O O . ILE A 1 87 ? 5.898 -17.144 -18.923 1.00 57.75 87 ILE A O 1
ATOM 699 N N . VAL A 1 88 ? 6.036 -19.215 -19.780 1.00 60.06 88 VAL A N 1
ATOM 700 C CA . VAL A 1 88 ? 4.587 -19.467 -19.737 1.00 60.06 88 VAL A CA 1
ATOM 701 C C . VAL A 1 88 ? 4.082 -19.518 -18.293 1.00 60.06 88 VAL A C 1
ATOM 703 O O . VAL A 1 88 ? 3.034 -18.941 -18.011 1.00 60.06 88 VAL A O 1
ATOM 706 N N . LEU A 1 89 ? 4.829 -20.126 -17.366 1.00 56.66 89 LEU A N 1
ATOM 707 C CA . LEU A 1 89 ? 4.492 -20.166 -15.939 1.00 56.66 89 LEU A CA 1
ATOM 708 C C . LEU A 1 89 ? 4.524 -18.780 -15.298 1.00 56.66 89 LEU A C 1
ATOM 710 O O . LEU A 1 89 ? 3.568 -18.414 -14.619 1.00 56.66 89 LEU A O 1
ATOM 714 N N . VAL A 1 90 ? 5.556 -17.977 -15.557 1.00 65.00 90 VAL A N 1
ATOM 715 C CA . VAL A 1 90 ? 5.616 -16.594 -15.060 1.00 65.00 90 VAL A CA 1
ATOM 716 C C . VAL A 1 90 ? 4.450 -15.781 -15.628 1.00 65.00 90 VAL A C 1
ATOM 718 O O . VAL A 1 90 ? 3.775 -15.069 -14.883 1.00 65.00 90 VAL A O 1
ATOM 721 N N . ARG A 1 91 ? 4.104 -15.967 -16.909 1.00 61.41 91 ARG A N 1
ATOM 722 C CA . ARG A 1 91 ? 2.928 -15.329 -17.518 1.00 61.41 91 ARG A CA 1
ATOM 723 C C . ARG A 1 91 ? 1.603 -15.814 -16.923 1.00 61.41 91 ARG A C 1
ATOM 725 O O . ARG A 1 91 ? 0.675 -15.017 -16.802 1.00 61.41 91 ARG A O 1
ATOM 732 N N . LEU A 1 92 ? 1.505 -17.083 -16.523 1.00 52.00 92 LEU A N 1
ATOM 733 C CA . LEU A 1 92 ? 0.337 -17.643 -15.838 1.00 52.00 92 LEU A CA 1
ATOM 734 C C . LEU A 1 92 ? 0.192 -17.058 -14.426 1.00 52.00 92 LEU A C 1
ATOM 736 O O . LEU A 1 92 ? -0.903 -16.661 -14.039 1.00 52.00 92 LEU A O 1
ATOM 740 N N . VAL A 1 93 ? 1.298 -16.947 -13.684 1.00 64.25 93 VAL A N 1
ATOM 741 C CA . VAL A 1 93 ? 1.335 -16.378 -12.328 1.00 64.25 93 VAL A CA 1
ATOM 742 C C . VAL A 1 93 ? 0.970 -14.894 -12.349 1.00 64.25 93 VAL A C 1
ATOM 744 O O . VAL A 1 93 ? 0.122 -14.476 -11.561 1.00 64.25 93 VAL A O 1
ATOM 747 N N . TYR A 1 94 ? 1.499 -14.116 -13.301 1.00 57.34 94 TYR A N 1
ATOM 748 C CA . TYR A 1 94 ? 1.087 -12.721 -13.508 1.00 57.34 94 TYR A CA 1
ATOM 749 C C . TYR A 1 94 ? -0.418 -12.608 -13.788 1.00 57.34 94 TYR A C 1
ATOM 751 O O . TYR A 1 94 ? -1.090 -11.752 -13.218 1.00 57.34 94 TYR A O 1
ATOM 759 N N . ARG A 1 95 ? -0.983 -13.516 -14.593 1.00 51.41 95 ARG A N 1
ATOM 760 C CA . ARG A 1 95 ? -2.426 -13.543 -14.883 1.00 51.41 95 ARG A CA 1
ATOM 761 C C . ARG A 1 95 ? -3.284 -13.924 -13.674 1.00 51.41 95 ARG A C 1
ATOM 763 O O . ARG A 1 95 ? -4.414 -13.472 -13.580 1.00 51.41 95 ARG A O 1
ATOM 770 N N . VAL A 1 96 ? -2.775 -14.745 -12.756 1.00 55.81 96 VAL A N 1
ATOM 771 C CA . VAL A 1 96 ? -3.498 -15.147 -11.535 1.00 55.81 96 VAL A CA 1
ATOM 772 C C . VAL A 1 96 ? -3.443 -14.061 -10.455 1.00 55.81 96 VAL A C 1
ATOM 774 O O . VAL A 1 96 ? -4.407 -13.902 -9.708 1.00 55.81 96 VAL A O 1
ATOM 777 N N . PHE A 1 97 ? -2.344 -13.306 -10.365 1.00 48.97 97 PHE A N 1
ATOM 778 C CA . PHE A 1 97 ? -2.146 -12.308 -9.308 1.00 48.97 97 PHE A CA 1
ATOM 779 C C . PHE A 1 97 ? -2.584 -10.886 -9.681 1.00 48.97 97 PHE A C 1
ATOM 781 O O . PHE A 1 97 ? -3.043 -10.151 -8.805 1.00 48.97 97 PHE A O 1
ATOM 788 N N . VAL A 1 98 ? -2.456 -10.490 -10.951 1.00 52.59 98 VAL A N 1
ATOM 789 C CA . VAL A 1 98 ? -2.744 -9.115 -11.397 1.00 52.59 98 VAL A CA 1
ATOM 790 C C . VAL A 1 98 ? -4.200 -8.962 -11.837 1.00 52.59 98 VAL A C 1
ATOM 792 O O . VAL A 1 98 ? -4.876 -8.024 -11.408 1.00 52.59 98 VAL A O 1
ATOM 795 N N . ASP A 1 99 ? -4.738 -9.921 -12.595 1.00 44.06 99 ASP A N 1
ATOM 796 C CA . ASP A 1 99 ? -6.168 -9.954 -12.901 1.00 44.06 99 ASP A CA 1
ATOM 797 C C . ASP A 1 99 ? -6.916 -10.528 -11.692 1.00 44.06 99 ASP A C 1
ATOM 799 O O . ASP A 1 99 ? -7.164 -11.729 -11.598 1.00 44.06 99 ASP A O 1
ATOM 803 N N . LYS A 1 100 ? -7.308 -9.665 -10.750 1.00 50.84 100 LYS A N 1
ATOM 804 C CA . LYS A 1 100 ? -8.232 -9.994 -9.651 1.00 50.84 100 LYS A CA 1
ATOM 805 C C . LYS A 1 100 ? -9.624 -10.396 -10.169 1.00 50.84 100 LYS A C 1
ATOM 807 O O . LYS A 1 100 ? -10.624 -9.742 -9.880 1.00 50.84 100 LYS A O 1
ATOM 812 N N . LYS A 1 101 ? -9.745 -11.504 -10.898 1.00 48.41 101 LYS A N 1
ATOM 813 C CA . LYS A 1 101 ? -11.010 -12.229 -10.990 1.00 48.41 101 LYS A CA 1
ATOM 814 C C . LYS A 1 101 ? -11.110 -13.092 -9.743 1.00 48.41 101 LYS A C 1
ATOM 816 O O . LYS A 1 101 ? -10.410 -14.088 -9.607 1.00 48.41 101 LYS A O 1
ATOM 821 N N . CYS A 1 102 ? -11.985 -12.690 -8.822 1.00 41.19 102 CYS A N 1
ATOM 822 C CA . CYS A 1 102 ? -12.404 -13.517 -7.695 1.00 41.19 102 CYS A CA 1
ATOM 823 C C . CYS A 1 102 ? -12.666 -14.959 -8.164 1.00 41.19 102 CYS A C 1
ATOM 825 O O . CYS A 1 102 ? -13.605 -15.206 -8.923 1.00 41.19 102 CYS A O 1
ATOM 827 N N . LEU A 1 103 ? -11.868 -15.915 -7.676 1.00 48.31 103 LEU A N 1
ATOM 828 C CA . LEU A 1 103 ? -12.038 -17.357 -7.912 1.00 48.31 103 LEU A CA 1
ATOM 829 C C . LEU A 1 103 ? -13.433 -17.867 -7.495 1.00 48.31 103 LEU A C 1
ATOM 831 O O . LEU A 1 103 ? -13.904 -18.881 -8.003 1.00 48.31 103 LEU A O 1
ATOM 835 N N . THR A 1 104 ? -14.146 -17.136 -6.634 1.00 46.69 104 THR A N 1
ATOM 836 C CA . THR A 1 104 ? -15.532 -17.427 -6.240 1.00 46.69 104 THR A CA 1
ATOM 837 C C . THR A 1 104 ? -16.564 -17.158 -7.344 1.00 46.69 104 THR A C 1
ATOM 839 O O . THR A 1 104 ? -17.630 -17.771 -7.326 1.00 46.69 104 THR A O 1
ATOM 842 N N . CYS A 1 105 ? -16.259 -16.319 -8.341 1.00 43.34 105 CYS A N 1
ATOM 843 C CA . CYS A 1 105 ? -17.161 -16.024 -9.462 1.00 43.34 105 CYS A CA 1
ATOM 844 C C . CYS A 1 105 ? -17.030 -17.017 -10.634 1.00 43.34 105 CYS A C 1
ATOM 846 O O . CYS A 1 105 ? -17.938 -17.103 -11.457 1.00 43.34 105 CYS A O 1
ATOM 848 N N . LEU A 1 106 ? -15.945 -17.802 -10.712 1.00 44.31 106 LEU A N 1
ATOM 849 C CA . LEU A 1 106 ? -15.742 -18.803 -11.775 1.00 44.31 106 LEU A CA 1
ATOM 850 C C . LEU A 1 106 ? -16.543 -20.102 -11.570 1.00 44.31 106 LEU A C 1
ATOM 852 O O . LEU A 1 106 ? -16.621 -20.916 -12.482 1.00 44.31 106 LEU A O 1
ATOM 856 N N . ARG A 1 107 ? -17.175 -20.291 -10.402 1.00 44.78 107 ARG A N 1
ATOM 857 C CA . ARG A 1 107 ? -18.016 -21.464 -10.096 1.00 44.78 107 ARG A CA 1
ATOM 858 C C . ARG A 1 107 ? -19.510 -21.267 -10.381 1.00 44.78 107 ARG A C 1
ATOM 860 O O . ARG A 1 107 ? -20.321 -22.096 -9.978 1.00 44.78 107 ARG A O 1
ATOM 867 N N . ARG A 1 108 ? -19.886 -20.173 -11.049 1.00 44.78 108 ARG A N 1
ATOM 868 C CA . ARG A 1 108 ? -21.255 -19.934 -11.526 1.00 44.78 108 ARG A CA 1
ATOM 869 C C . ARG A 1 108 ? -21.247 -19.345 -12.932 1.00 44.78 108 ARG A C 1
ATOM 871 O O . ARG A 1 108 ? -21.428 -18.145 -13.110 1.00 44.78 108 ARG A O 1
ATOM 878 N N . LYS A 1 109 ? -21.110 -20.210 -13.928 1.00 32.00 109 LYS A N 1
ATOM 879 C CA . LYS A 1 109 ? -21.915 -20.118 -15.149 1.00 32.00 109 LYS A CA 1
ATOM 880 C C . LYS A 1 109 ? -22.431 -21.527 -15.476 1.00 32.00 109 LYS A C 1
ATOM 882 O O . LYS A 1 109 ? -21.732 -22.473 -15.118 1.00 32.00 109 LYS A O 1
ATOM 887 N N . PRO A 1 110 ? -23.667 -21.644 -15.993 1.00 46.25 110 PRO A N 1
ATOM 888 C CA . PRO A 1 110 ? -24.278 -22.928 -16.331 1.00 46.25 110 PRO A CA 1
ATOM 889 C C . PRO A 1 110 ? -23.463 -23.691 -17.376 1.00 46.25 110 PRO A C 1
ATOM 891 O O . PRO A 1 110 ? -22.784 -23.019 -18.189 1.00 46.25 110 PRO A O 1
#

Foldseek 3Di:
DVVVVCVVVVVPPPPDDDPVNVVVVVCCLPPNPVVVVVVVVVVVVVVLVCQQPDVVHVVNVVVVVVVVVVVVVCVVPVPDDDPVVVVVVVVVVCCVPVPPPPPVVVVDDD

Organism: NCBI:txid218843

pLDDT: mean 71.27, std 18.18, range [32.0, 95.75]

Radius of gyration: 23.93 Å; chains: 1; bounding box: 48×48×55 Å

Secondary structure (DSSP, 8-state):
-HHHHHHHTTGGG-----HHHHHHHHHHHHHSHHHHHHHHHHHHHHHHHHHHHSTTSHHHHHHHHHHHHHHHHHHH--S--S-HHHHHHHHHHHHHHTS---TTTTT---

Sequence (110 aa):
MFGRWVSELGLARMELVSGEEIQCRVRQVMVGEKGKEIKKNAEEWRELAIEAVSQGGSSDVNIDNINDILREREVSNSQFPEDYWAIVLVRLVYRVFVDKKCLTCLRRKP